Protein AF-A0A502SWU7-F1 (afdb_monomer_lite)

Structure (mmCIF, N/CA/C/O backbone):
data_AF-A0A502SWU7-F1
#
_entry.id   AF-A0A502SWU7-F1
#
loop_
_atom_site.group_PDB
_atom_site.id
_atom_site.type_symbol
_atom_site.label_atom_id
_atom_site.label_alt_id
_atom_site.label_comp_id
_atom_site.label_asym_id
_atom_site.label_entity_id
_atom_site.label_seq_id
_atom_site.pdbx_PDB_ins_code
_atom_site.Cartn_x
_atom_site.Cartn_y
_atom_site.Cartn_z
_atom_site.occupancy
_atom_site.B_iso_or_equiv
_atom_site.auth_seq_id
_atom_site.auth_comp_id
_atom_site.auth_asym_id
_atom_site.auth_atom_id
_atom_site.pdbx_PDB_model_num
ATOM 1 N N . MET A 1 1 ? -10.824 -10.413 3.130 1.00 49.72 1 MET A N 1
ATOM 2 C CA . MET A 1 1 ? -9.818 -9.596 3.843 1.00 49.72 1 MET A CA 1
ATOM 3 C C . MET A 1 1 ? -8.625 -9.209 2.957 1.00 49.72 1 MET A C 1
ATOM 5 O O . MET A 1 1 ? -8.436 -8.020 2.782 1.00 49.72 1 MET A O 1
ATOM 9 N N . LEU A 1 2 ? -7.938 -10.122 2.245 1.0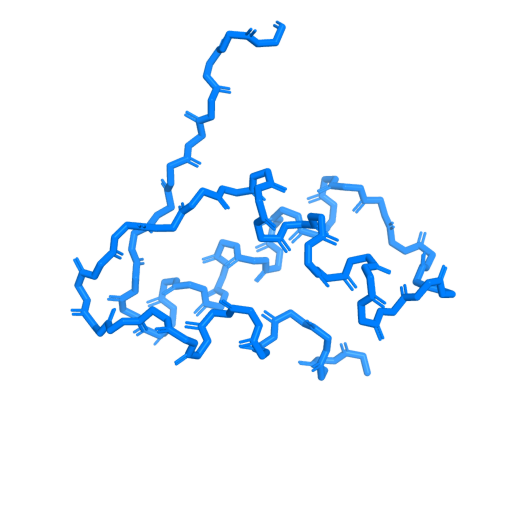0 54.09 2 LEU A N 1
ATOM 10 C CA . LEU A 1 2 ? -6.901 -9.800 1.216 1.00 54.09 2 LEU A CA 1
ATOM 11 C C . LEU A 1 2 ? -7.354 -8.918 0.022 1.00 54.09 2 LEU A C 1
ATOM 13 O O . LEU A 1 2 ? -6.551 -8.525 -0.817 1.00 54.09 2 LEU A O 1
ATOM 17 N N . ARG A 1 3 ? -8.656 -8.642 -0.114 1.00 61.12 3 ARG A N 1
ATOM 18 C CA . ARG A 1 3 ? -9.219 -7.967 -1.294 1.00 61.12 3 ARG A CA 1
ATOM 19 C C . ARG A 1 3 ? -9.076 -6.445 -1.280 1.00 61.12 3 ARG A C 1
ATOM 21 O O . ARG A 1 3 ? -9.189 -5.867 -2.351 1.00 61.12 3 ARG A O 1
ATOM 28 N N . ALA A 1 4 ? -8.860 -5.810 -0.127 1.00 65.25 4 ALA A N 1
ATOM 29 C CA . ALA A 1 4 ? -8.912 -4.347 -0.024 1.00 65.25 4 ALA A CA 1
ATOM 30 C C . ALA A 1 4 ? -7.567 -3.654 -0.306 1.00 65.25 4 ALA A C 1
ATOM 32 O O . ALA A 1 4 ? -7.557 -2.559 -0.855 1.00 65.25 4 ALA A O 1
ATOM 33 N N . THR A 1 5 ? -6.434 -4.294 0.009 1.00 64.25 5 THR A N 1
ATOM 34 C CA . THR A 1 5 ? -5.081 -3.728 -0.182 1.00 64.25 5 THR A CA 1
ATOM 35 C C . THR A 1 5 ? -4.563 -3.846 -1.611 1.00 64.25 5 THR A C 1
ATOM 37 O O . THR A 1 5 ? -3.754 -3.038 -2.055 1.00 64.25 5 THR A O 1
ATOM 40 N N . ARG A 1 6 ? -5.041 -4.846 -2.352 1.00 72.62 6 ARG A N 1
ATOM 41 C CA . ARG A 1 6 ? -4.577 -5.151 -3.709 1.00 72.62 6 ARG A CA 1
ATOM 42 C C . ARG A 1 6 ? -4.997 -4.123 -4.771 1.00 72.62 6 ARG A C 1
ATOM 44 O O . ARG A 1 6 ? -4.142 -3.740 -5.563 1.00 72.62 6 ARG A O 1
ATOM 51 N N . PRO A 1 7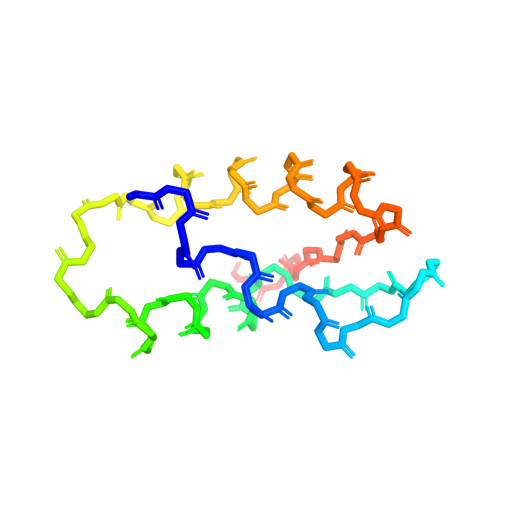 ? -6.261 -3.659 -4.826 1.00 75.69 7 PRO A N 1
ATOM 52 C CA . PRO A 1 7 ? -6.715 -2.755 -5.881 1.00 75.69 7 PRO A CA 1
ATOM 53 C C . PRO A 1 7 ? -5.923 -1.439 -5.965 1.00 75.69 7 PRO A C 1
ATOM 55 O O . PRO A 1 7 ? -5.512 -1.104 -7.075 1.00 75.69 7 PRO A O 1
ATOM 58 N N . PRO A 1 8 ? -5.610 -0.742 -4.851 1.00 74.88 8 PRO A N 1
ATOM 59 C CA . PRO A 1 8 ? -4.785 0.471 -4.891 1.00 74.88 8 PRO A CA 1
ATOM 60 C C . PRO A 1 8 ? -3.361 0.255 -5.419 1.00 74.88 8 PRO A C 1
ATOM 62 O O . PRO A 1 8 ? -2.756 1.170 -5.963 1.00 74.88 8 PRO A O 1
ATOM 65 N N . LEU A 1 9 ? -2.812 -0.954 -5.271 1.00 79.19 9 LEU A N 1
ATOM 66 C CA . LEU A 1 9 ? -1.463 -1.283 -5.738 1.00 79.19 9 LEU A CA 1
ATOM 67 C C . LEU A 1 9 ? -1.439 -1.716 -7.208 1.00 79.19 9 LEU A C 1
ATOM 69 O O . LEU A 1 9 ? -0.408 -1.598 -7.871 1.00 79.19 9 LEU A O 1
ATOM 73 N N . LEU A 1 10 ? -2.556 -2.212 -7.745 1.00 81.00 10 LEU A N 1
ATOM 74 C CA . LEU A 1 10 ? -2.647 -2.674 -9.133 1.00 81.00 10 LEU A CA 1
ATOM 75 C C . LEU A 1 10 ? -2.673 -1.530 -10.155 1.00 81.00 10 LEU A C 1
ATOM 77 O O . LEU A 1 10 ? -2.345 -1.774 -11.313 1.00 81.00 10 LEU A O 1
ATOM 81 N N . SER A 1 11 ? -3.010 -0.303 -9.746 1.00 82.44 11 SER A N 1
ATOM 82 C CA . SER A 1 11 ? -2.942 0.873 -10.624 1.00 82.44 11 SER A CA 1
ATOM 83 C C . SER A 1 11 ? -1.514 1.343 -10.910 1.00 82.44 11 SER A C 1
ATOM 85 O O . SER A 1 11 ? -1.293 1.982 -11.933 1.00 82.44 11 SER A O 1
ATOM 87 N N . ALA A 1 12 ? -0.556 1.020 -10.037 1.00 87.12 12 ALA A N 1
ATOM 88 C CA . ALA A 1 12 ? 0.854 1.360 -10.212 1.00 87.12 12 ALA A CA 1
ATOM 89 C C . ALA A 1 12 ? 1.569 0.316 -11.093 1.00 87.12 12 ALA A C 1
ATOM 91 O O . ALA A 1 12 ? 1.422 -0.880 -10.819 1.00 87.12 12 ALA A O 1
ATOM 92 N N . PRO A 1 13 ? 2.339 0.686 -12.135 1.00 90.25 13 PRO A N 1
ATOM 93 C CA . PRO A 1 13 ? 3.145 -0.262 -12.899 1.00 90.25 13 PRO A CA 1
ATOM 94 C C . PRO A 1 13 ? 4.247 -0.939 -12.069 1.00 90.25 13 PRO A C 1
ATOM 96 O O . PRO A 1 13 ? 4.6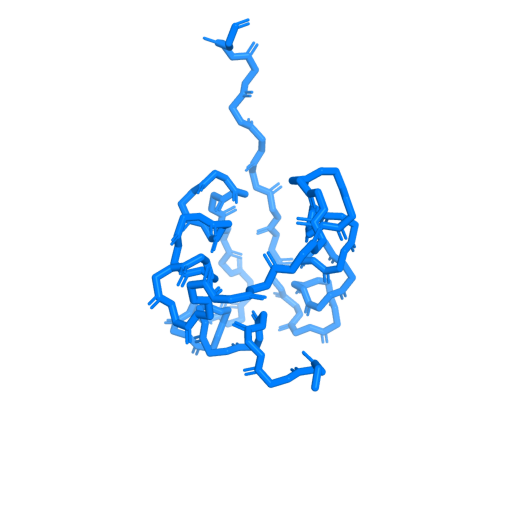19 -0.504 -10.979 1.00 90.25 13 PRO A O 1
ATOM 99 N N . PHE A 1 14 ? 4.805 -2.025 -12.610 1.00 92.31 14 PHE A N 1
ATOM 100 C CA . PHE A 1 14 ? 5.988 -2.667 -12.033 1.00 92.31 14 PHE A CA 1
ATOM 101 C C . PHE A 1 14 ? 7.170 -1.686 -11.992 1.00 92.31 14 PHE A C 1
ATOM 103 O O . PHE A 1 14 ? 7.423 -0.979 -12.966 1.00 92.31 14 PHE A O 1
ATOM 110 N N . GLY A 1 15 ? 7.905 -1.673 -10.881 1.00 94.00 15 GLY A N 1
ATOM 111 C CA . GLY A 1 15 ? 9.042 -0.783 -10.652 1.00 94.00 15 GLY A CA 1
ATOM 112 C C . GLY A 1 15 ? 8.669 0.644 -10.241 1.00 94.00 15 GLY A C 1
ATOM 113 O O . GLY A 1 15 ? 9.571 1.444 -10.007 1.00 94.00 15 GLY A O 1
ATOM 114 N N . GLU A 1 16 ? 7.379 0.979 -10.133 1.00 94.62 16 GLU A N 1
ATOM 115 C CA . GLU A 1 16 ? 6.944 2.294 -9.655 1.00 94.62 16 GLU A CA 1
ATOM 116 C C . GLU A 1 16 ? 6.998 2.392 -8.121 1.00 94.62 16 GLU A C 1
ATOM 118 O O . GLU A 1 16 ? 6.910 1.392 -7.400 1.00 94.62 16 GLU A O 1
ATOM 123 N N . THR A 1 17 ? 7.120 3.621 -7.624 1.00 93.88 17 THR A N 1
ATOM 124 C CA . THR A 1 17 ? 7.008 3.965 -6.207 1.00 93.88 17 THR A CA 1
ATOM 125 C C . THR A 1 17 ? 5.584 4.401 -5.871 1.00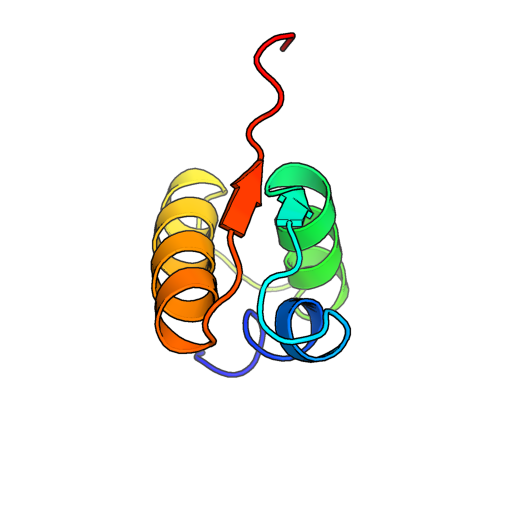 93.88 17 THR A C 1
ATOM 127 O O . THR A 1 17 ? 5.060 5.332 -6.477 1.00 93.88 17 THR A O 1
ATOM 130 N N . VAL A 1 18 ? 4.985 3.796 -4.846 1.00 93.06 18 VAL A N 1
ATOM 131 C CA . VAL A 1 18 ? 3.682 4.197 -4.297 1.00 93.06 18 VAL A CA 1
ATOM 132 C C . VAL A 1 18 ? 3.841 4.873 -2.936 1.00 93.06 18 VAL A C 1
ATOM 134 O O . VAL A 1 18 ? 4.698 4.498 -2.139 1.00 93.06 18 VAL A O 1
ATOM 137 N N . SER A 1 19 ? 2.998 5.863 -2.637 1.00 94.00 19 SER A N 1
ATOM 138 C CA . SER A 1 19 ? 2.943 6.471 -1.300 1.00 94.00 19 SER A CA 1
ATOM 139 C C . SER A 1 19 ? 2.159 5.576 -0.344 1.00 94.00 19 SER A C 1
ATOM 141 O O . SER A 1 19 ? 1.010 5.223 -0.627 1.00 94.00 19 SER A O 1
ATOM 143 N N . ILE A 1 20 ? 2.740 5.253 0.814 1.00 93.56 20 ILE A N 1
ATOM 144 C CA . ILE A 1 20 ? 2.060 4.453 1.840 1.00 93.56 20 ILE A CA 1
ATOM 145 C C . ILE A 1 20 ? 0.775 5.129 2.331 1.00 93.56 20 ILE A C 1
ATOM 147 O O . ILE A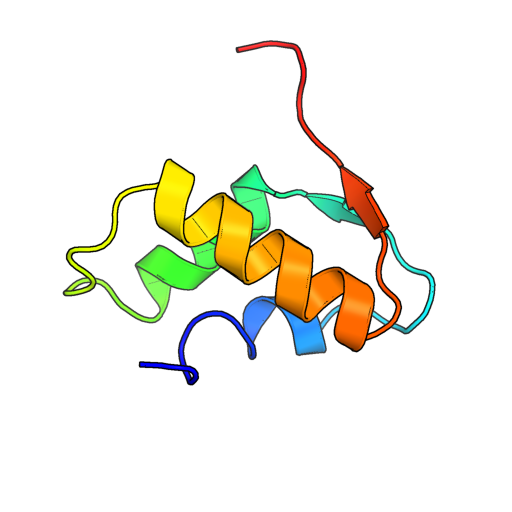 1 20 ? -0.276 4.496 2.399 1.00 93.56 20 ILE A O 1
ATOM 151 N N . LYS A 1 21 ? 0.828 6.445 2.560 1.00 93.62 21 LYS A N 1
ATOM 152 C CA . LYS A 1 21 ? -0.294 7.249 3.053 1.00 93.62 21 LYS A CA 1
ATOM 153 C C . LYS A 1 21 ? -1.441 7.290 2.049 1.00 93.62 21 LYS A C 1
ATOM 155 O O . LYS A 1 21 ? -2.585 7.017 2.408 1.00 93.62 21 LYS A O 1
ATOM 160 N N . ALA A 1 22 ? -1.134 7.567 0.780 1.00 93.44 22 ALA A N 1
ATOM 161 C CA . ALA A 1 22 ? -2.142 7.567 -0.281 1.00 93.44 22 ALA A CA 1
ATOM 162 C C . ALA A 1 22 ? -2.761 6.174 -0.470 1.00 93.44 22 ALA A C 1
ATOM 164 O O . ALA A 1 22 ? -3.971 6.045 -0.658 1.00 93.44 22 ALA A O 1
ATOM 165 N N . THR A 1 23 ? -1.942 5.125 -0.360 1.00 94.38 23 THR A N 1
ATOM 166 C CA . THR A 1 23 ? -2.405 3.742 -0.484 1.00 94.38 23 THR A CA 1
ATOM 167 C C . THR A 1 23 ? -3.339 3.370 0.665 1.00 94.38 23 THR A C 1
ATOM 169 O O . THR A 1 23 ? -4.428 2.866 0.408 1.00 94.38 23 THR A O 1
ATOM 172 N N . ILE A 1 24 ? -2.983 3.665 1.919 1.00 93.81 24 ILE A N 1
ATOM 173 C CA . ILE A 1 24 ? -3.842 3.400 3.086 1.00 93.81 24 ILE A CA 1
ATOM 174 C C . ILE A 1 24 ? -5.157 4.176 2.984 1.00 93.81 24 ILE A C 1
ATOM 176 O O . ILE A 1 24 ? -6.220 3.597 3.206 1.00 93.81 24 ILE A O 1
ATOM 180 N N . ALA A 1 25 ? -5.115 5.447 2.572 1.00 94.00 25 ALA A N 1
ATOM 181 C CA . ALA A 1 25 ? -6.325 6.232 2.342 1.00 94.00 25 ALA A CA 1
ATOM 182 C C . ALA A 1 25 ? -7.250 5.565 1.306 1.00 94.00 25 ALA A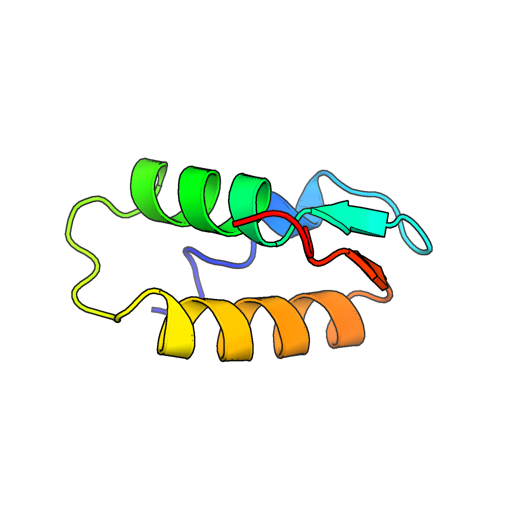 C 1
ATOM 184 O O . ALA A 1 25 ? -8.452 5.441 1.542 1.00 94.00 25 ALA A O 1
ATOM 185 N N . ALA A 1 26 ? -6.697 5.063 0.197 1.00 93.75 26 ALA A N 1
ATOM 186 C CA . ALA A 1 26 ? -7.464 4.324 -0.804 1.00 93.75 26 ALA A CA 1
ATOM 187 C C . ALA A 1 26 ? -8.021 2.997 -0.254 1.00 93.75 26 ALA A C 1
ATOM 189 O O . ALA A 1 26 ? -9.173 2.655 -0.518 1.00 93.75 26 ALA A O 1
ATOM 190 N N . VAL A 1 27 ? -7.248 2.267 0.558 1.00 92.94 27 VAL A N 1
ATOM 191 C CA . VAL A 1 27 ? -7.713 1.040 1.229 1.00 92.94 27 VAL A CA 1
ATOM 192 C C . VAL A 1 27 ? -8.910 1.326 2.137 1.00 92.94 27 VAL A C 1
ATOM 194 O O . VAL A 1 27 ? -9.899 0.598 2.078 1.00 92.94 27 VAL A O 1
ATOM 197 N N . ARG A 1 28 ? -8.863 2.404 2.928 1.00 93.00 28 ARG A N 1
ATOM 198 C CA . ARG A 1 28 ? -9.969 2.828 3.804 1.00 93.00 28 ARG A CA 1
ATOM 199 C C . ARG A 1 28 ? -11.212 3.242 3.026 1.00 93.00 28 ARG A C 1
ATOM 201 O O . ARG A 1 28 ? -12.317 2.921 3.441 1.00 93.00 28 ARG A O 1
ATOM 208 N N . GLN A 1 29 ? -11.044 3.909 1.886 1.00 92.62 29 GLN A N 1
ATOM 209 C CA . GLN A 1 29 ? -12.169 4.258 1.013 1.00 92.62 29 GLN A CA 1
ATOM 210 C C . GLN A 1 29 ? -12.846 3.015 0.420 1.00 92.62 29 GLN A C 1
ATOM 212 O O . GLN A 1 29 ? -14.068 2.977 0.303 1.00 92.62 29 GLN A O 1
ATOM 217 N N . LEU A 1 30 ? -12.067 1.989 0.065 1.00 90.44 30 LEU A N 1
ATOM 218 C CA . LEU A 1 30 ? -12.588 0.728 -0.473 1.00 90.44 30 LEU A CA 1
ATOM 219 C C . LEU A 1 30 ? -13.178 -0.195 0.603 1.00 90.44 30 LEU A C 1
ATOM 221 O O . LEU A 1 30 ? -14.007 -1.048 0.288 1.00 90.44 30 LEU A O 1
ATOM 225 N N . GLY A 1 31 ? -12.735 -0.055 1.851 1.00 89.81 31 GLY A N 1
ATOM 226 C CA . GLY A 1 31 ? -13.175 -0.849 2.993 1.00 89.81 31 GLY A CA 1
ATOM 227 C C . GLY A 1 31 ? -13.423 0.028 4.220 1.00 89.81 31 GLY A C 1
ATOM 228 O O . GLY A 1 31 ? -12.605 -0.003 5.139 1.00 89.81 31 GLY A O 1
ATOM 229 N N . PRO A 1 32 ? -14.532 0.790 4.262 1.00 89.12 32 PRO A N 1
ATOM 230 C CA . PRO A 1 32 ? -14.831 1.685 5.381 1.00 89.12 32 PRO A CA 1
ATOM 231 C C . PRO A 1 32 ? -15.035 0.939 6.708 1.00 89.12 32 PRO A C 1
ATOM 233 O O . PRO A 1 32 ? -14.765 1.497 7.765 1.00 89.12 32 PRO A O 1
ATOM 236 N N . ASP A 1 33 ? -15.435 -0.334 6.648 1.00 92.44 33 ASP A N 1
ATOM 237 C CA . ASP A 1 33 ? -15.659 -1.188 7.821 1.00 92.44 33 ASP A CA 1
ATOM 238 C C . ASP A 1 33 ? -14.403 -1.967 8.263 1.00 92.44 33 ASP A C 1
ATOM 240 O O . ASP A 1 33 ? -14.487 -2.846 9.123 1.00 92.44 33 ASP A O 1
ATOM 244 N N . LEU A 1 34 ? -13.234 -1.709 7.659 1.00 89.88 34 LEU A N 1
ATOM 245 C CA . LEU A 1 34 ? -11.983 -2.352 8.070 1.00 89.88 34 LEU A CA 1
ATOM 246 C C . LEU A 1 34 ? -11.610 -1.922 9.491 1.00 89.88 34 LEU A C 1
ATOM 248 O O . LEU A 1 34 ? -11.447 -0.733 9.769 1.00 89.88 34 LEU A O 1
ATOM 252 N N . THR A 1 35 ? -11.426 -2.900 10.374 1.00 94.69 35 THR A N 1
ATOM 253 C CA . THR A 1 35 ? -11.083 -2.683 11.786 1.00 94.69 35 THR A CA 1
ATOM 254 C C . THR A 1 35 ? -9.581 -2.658 12.037 1.00 94.69 35 THR A C 1
ATOM 256 O O . THR A 1 35 ? -9.158 -2.279 13.124 1.00 94.69 35 THR A O 1
ATOM 259 N N . GLU A 1 36 ? -8.776 -3.088 11.063 1.00 94.69 36 GLU A N 1
ATOM 260 C CA . GLU A 1 36 ? -7.318 -3.027 11.138 1.00 94.69 36 GLU A CA 1
ATOM 261 C C . GLU A 1 36 ? -6.845 -1.602 11.414 1.00 94.69 36 GLU A C 1
ATOM 263 O O . GLU A 1 36 ? -7.444 -0.637 10.946 1.00 94.69 36 GLU A O 1
ATOM 268 N N . THR A 1 37 ? -5.754 -1.464 12.151 1.00 94.69 37 THR A N 1
ATOM 269 C CA . THR A 1 37 ? -5.050 -0.201 12.388 1.00 94.69 37 THR A CA 1
ATOM 270 C C . THR A 1 37 ? -4.224 0.209 11.169 1.00 94.69 37 THR A C 1
ATOM 272 O O . THR A 1 37 ? -3.902 -0.613 10.311 1.00 94.69 37 THR A O 1
ATOM 275 N N . ASP A 1 38 ? -3.824 1.478 11.091 1.00 93.12 38 ASP A N 1
ATOM 276 C CA . ASP A 1 38 ? -2.963 1.940 9.993 1.00 93.12 38 ASP A CA 1
ATOM 277 C C . ASP A 1 38 ? -1.576 1.276 10.017 1.00 93.12 38 ASP A C 1
ATOM 279 O O . ASP A 1 38 ? -1.000 1.041 8.956 1.00 93.12 38 ASP A O 1
ATOM 283 N N . CYS A 1 39 ? -1.067 0.877 11.189 1.00 93.94 39 CYS A N 1
ATOM 284 C CA . CYS A 1 39 ? 0.156 0.075 11.300 1.00 93.94 39 CYS A CA 1
ATOM 285 C C . CYS A 1 39 ? -0.017 -1.314 10.664 1.00 93.94 39 CYS A C 1
ATOM 287 O O . CYS A 1 39 ? 0.790 -1.718 9.830 1.00 93.94 39 CYS A O 1
ATOM 289 N N . GLU A 1 40 ? -1.104 -2.022 10.983 1.00 95.19 40 GLU A N 1
ATOM 290 C CA . GLU A 1 40 ? -1.394 -3.335 10.387 1.00 95.19 40 GLU A CA 1
ATOM 291 C C . GLU A 1 40 ? -1.645 -3.232 8.875 1.00 95.19 40 GLU A C 1
ATOM 293 O O . GLU A 1 40 ? -1.232 -4.100 8.102 1.00 95.19 40 GLU A O 1
ATOM 298 N N . LEU A 1 41 ? -2.304 -2.160 8.424 1.00 93.75 41 LEU A N 1
ATOM 299 C CA . LEU A 1 41 ? -2.470 -1.887 6.997 1.00 93.75 41 LEU A CA 1
ATOM 300 C C . LEU A 1 41 ? -1.135 -1.555 6.325 1.00 93.75 41 LEU A C 1
ATOM 302 O O . LEU A 1 41 ? -0.911 -2.004 5.203 1.00 93.75 41 LEU A O 1
ATOM 306 N N . THR A 1 42 ? -0.240 -0.838 7.006 1.00 94.25 42 THR A N 1
ATOM 307 C CA . THR A 1 42 ? 1.105 -0.526 6.510 1.00 94.25 42 THR A CA 1
ATOM 308 C C . THR A 1 42 ? 1.893 -1.799 6.237 1.00 94.25 42 THR A C 1
ATOM 310 O O . THR A 1 42 ? 2.395 -1.976 5.128 1.00 94.25 42 THR A O 1
ATOM 313 N N . GLU A 1 43 ? 1.957 -2.718 7.202 1.00 93.88 43 GLU A N 1
ATOM 314 C CA . GLU A 1 43 ? 2.663 -3.996 7.042 1.00 93.88 43 GLU A CA 1
ATOM 315 C C . GLU A 1 43 ? 2.129 -4.797 5.848 1.00 93.88 43 GLU A C 1
ATOM 317 O O . GLU A 1 43 ? 2.895 -5.312 5.028 1.00 93.88 43 GLU A O 1
ATOM 322 N N . ARG A 1 44 ? 0.801 -4.853 5.697 1.00 93.19 44 ARG A N 1
ATOM 323 C CA . ARG A 1 44 ? 0.157 -5.572 4.589 1.00 93.19 44 ARG A CA 1
ATOM 324 C C . ARG A 1 44 ? 0.406 -4.908 3.239 1.00 93.19 44 ARG A C 1
ATOM 326 O O . ARG A 1 44 ? 0.675 -5.607 2.264 1.00 93.19 44 ARG A O 1
ATOM 333 N N . VAL A 1 45 ? 0.317 -3.580 3.168 1.00 93.19 45 VAL A N 1
ATOM 334 C CA . VAL A 1 45 ? 0.604 -2.821 1.943 1.00 93.19 45 VAL A CA 1
ATOM 335 C C . VAL A 1 45 ? 2.064 -3.000 1.538 1.00 93.19 45 VAL A C 1
ATOM 337 O O . VAL A 1 45 ? 2.325 -3.253 0.366 1.00 93.19 45 VAL A O 1
ATOM 340 N N . MET A 1 46 ? 2.999 -2.942 2.489 1.00 93.44 46 MET A N 1
ATOM 341 C CA . MET A 1 46 ? 4.422 -3.194 2.247 1.00 93.44 46 MET A CA 1
ATOM 342 C C . MET A 1 46 ? 4.650 -4.578 1.639 1.00 93.44 46 MET A C 1
ATOM 344 O O . MET A 1 46 ? 5.308 -4.697 0.605 1.00 93.44 46 MET A O 1
ATOM 348 N N . PHE A 1 47 ? 4.068 -5.617 2.242 1.00 93.81 47 PHE A N 1
ATOM 349 C CA . PHE A 1 47 ? 4.199 -6.987 1.753 1.00 93.81 47 PHE A CA 1
ATOM 350 C C . PHE A 1 47 ? 3.663 -7.147 0.322 1.00 93.81 47 PHE A C 1
ATOM 352 O O . PHE A 1 47 ? 4.358 -7.671 -0.550 1.00 93.81 47 PHE A O 1
ATOM 359 N N . GLU A 1 48 ? 2.449 -6.660 0.055 1.00 92.94 48 GLU A N 1
ATOM 360 C CA . GLU A 1 48 ? 1.828 -6.751 -1.273 1.00 92.94 48 GLU A CA 1
ATOM 361 C C . GLU A 1 48 ? 2.570 -5.905 -2.316 1.00 92.94 48 GLU A C 1
ATOM 363 O O . GLU A 1 48 ? 2.760 -6.360 -3.442 1.00 92.94 48 GLU A O 1
ATOM 368 N N . ALA A 1 49 ? 3.032 -4.701 -1.964 1.00 92.81 49 ALA A N 1
ATOM 369 C CA . ALA A 1 49 ? 3.791 -3.845 -2.871 1.00 92.81 49 ALA A CA 1
ATOM 370 C C . ALA A 1 49 ? 5.088 -4.530 -3.318 1.00 92.81 49 ALA A C 1
ATOM 372 O O . ALA A 1 49 ? 5.343 -4.607 -4.519 1.00 92.81 49 ALA A O 1
ATOM 373 N N . ILE A 1 50 ? 5.845 -5.112 -2.379 1.00 91.06 50 ILE A N 1
ATOM 374 C CA . ILE A 1 50 ? 7.071 -5.867 -2.677 1.00 91.06 50 ILE A CA 1
ATOM 375 C C . ILE A 1 50 ? 6.756 -7.086 -3.548 1.00 91.06 50 ILE A C 1
ATOM 377 O O . ILE A 1 50 ? 7.422 -7.303 -4.560 1.00 91.06 50 ILE A O 1
ATOM 381 N N . PHE A 1 51 ? 5.721 -7.858 -3.200 1.00 93.19 51 PHE A N 1
ATOM 382 C CA . PHE A 1 51 ? 5.306 -9.029 -3.979 1.00 93.19 51 PHE A CA 1
ATOM 383 C C . PHE A 1 51 ? 4.926 -8.663 -5.420 1.00 93.19 51 PHE A C 1
ATOM 385 O O . PHE A 1 51 ? 5.202 -9.402 -6.363 1.00 93.19 51 PHE A O 1
ATOM 392 N N . LEU A 1 52 ? 4.313 -7.496 -5.598 1.00 92.44 52 LEU A N 1
ATOM 393 C CA . LEU A 1 52 ? 3.934 -6.948 -6.891 1.00 92.44 52 LEU A CA 1
ATOM 394 C C . LEU A 1 52 ? 5.090 -6.200 -7.590 1.00 92.44 52 LEU A C 1
ATOM 396 O O . LEU A 1 52 ? 4.905 -5.700 -8.700 1.00 92.44 52 LEU A O 1
ATOM 400 N N . GLY A 1 53 ? 6.275 -6.106 -6.984 1.00 94.62 53 GLY A N 1
ATOM 401 C CA . GLY A 1 53 ? 7.434 -5.420 -7.558 1.00 94.62 53 GLY A CA 1
ATOM 402 C C . GLY A 1 53 ? 7.297 -3.897 -7.618 1.00 94.62 53 GLY A C 1
ATOM 403 O O . GLY A 1 53 ? 7.783 -3.283 -8.564 1.00 94.62 53 GLY A O 1
ATOM 404 N N . ARG A 1 54 ? 6.608 -3.290 -6.647 1.00 94.38 54 ARG A N 1
ATOM 405 C CA . ARG A 1 54 ? 6.580 -1.837 -6.418 1.00 94.38 54 ARG A CA 1
ATOM 406 C C . ARG A 1 54 ? 7.485 -1.461 -5.247 1.00 94.38 54 ARG A C 1
ATOM 408 O O . ARG A 1 54 ? 7.721 -2.262 -4.342 1.00 94.38 54 ARG A O 1
ATOM 415 N N . PHE A 1 55 ? 7.931 -0.212 -5.238 1.00 93.19 55 PHE A N 1
ATOM 416 C CA . PHE A 1 55 ? 8.601 0.407 -4.098 1.00 93.19 55 PHE A CA 1
ATOM 417 C C . PHE A 1 55 ? 7.593 1.203 -3.268 1.00 93.19 55 PHE A C 1
ATOM 419 O O . PHE A 1 55 ? 6.605 1.706 -3.798 1.00 93.19 55 PHE A O 1
ATOM 426 N N . VAL A 1 56 ? 7.838 1.339 -1.967 1.00 93.06 56 VAL A N 1
ATOM 427 C CA . VAL A 1 56 ? 6.969 2.110 -1.070 1.00 93.06 56 VAL A CA 1
ATOM 428 C C . VAL A 1 56 ? 7.729 3.320 -0.547 1.00 93.06 56 VAL A C 1
ATOM 430 O O . VAL A 1 56 ? 8.827 3.185 -0.011 1.00 93.06 56 VAL A O 1
ATOM 433 N N . ALA A 1 57 ? 7.133 4.500 -0.696 1.00 94.00 57 ALA A N 1
ATOM 434 C CA . ALA A 1 57 ? 7.610 5.736 -0.100 1.00 94.00 57 ALA A CA 1
ATOM 435 C C . ALA A 1 57 ? 6.851 6.031 1.197 1.00 94.00 57 ALA A C 1
ATOM 437 O O . ALA A 1 57 ? 5.614 6.053 1.221 1.00 94.00 57 ALA A O 1
ATOM 438 N N . PHE A 1 58 ? 7.617 6.309 2.249 1.00 90.19 58 PHE A N 1
ATOM 439 C CA . PHE A 1 58 ? 7.127 6.867 3.502 1.00 90.19 58 PHE A CA 1
ATOM 440 C C . PHE A 1 58 ? 7.330 8.376 3.479 1.00 90.19 58 PHE A C 1
ATOM 442 O O . PHE A 1 58 ? 8.409 8.852 3.123 1.00 90.19 58 PHE A O 1
ATOM 449 N N . ASP A 1 59 ? 6.291 9.116 3.853 1.00 82.56 59 ASP A N 1
ATOM 450 C CA . ASP A 1 59 ? 6.461 10.523 4.182 1.00 82.56 59 ASP A CA 1
ATOM 451 C C . ASP A 1 59 ? 7.079 10.597 5.583 1.00 82.56 59 ASP A C 1
ATOM 453 O O . ASP A 1 59 ? 6.544 10.023 6.528 1.00 82.56 59 ASP A O 1
ATOM 457 N N . LEU A 1 60 ? 8.250 11.220 5.691 1.00 76.44 60 LEU A N 1
ATOM 458 C CA . LEU A 1 60 ? 8.985 11.370 6.951 1.00 76.44 60 LEU A CA 1
ATOM 459 C C . LEU A 1 60 ? 8.505 12.581 7.761 1.00 76.44 60 LEU A C 1
ATOM 461 O O . LEU A 1 60 ? 8.969 12.769 8.882 1.00 76.44 60 LEU A O 1
ATOM 465 N N . HIS A 1 61 ? 7.631 13.414 7.192 1.00 69.44 61 HIS A N 1
ATOM 466 C CA . HIS A 1 61 ? 7.289 14.731 7.721 1.00 69.44 61 HIS A CA 1
ATOM 467 C C . HIS A 1 61 ? 5.910 14.799 8.399 1.00 69.44 61 HIS A C 1
ATOM 469 O O . HIS A 1 61 ? 5.204 15.802 8.268 1.00 69.44 61 HIS A O 1
ATOM 475 N N . GLU A 1 62 ? 5.538 13.755 9.143 1.00 53.12 62 GLU A N 1
ATOM 476 C CA . GLU A 1 62 ? 4.409 13.811 10.089 1.00 53.12 62 GLU A CA 1
ATOM 477 C C . GLU A 1 62 ? 4.828 14.319 11.474 1.00 53.12 62 GLU A C 1
ATOM 479 O O . GLU A 1 62 ? 5.897 13.897 11.975 1.00 53.12 62 GLU A O 1
#

Foldseek 3Di:
DLPLQQPLLVVDDAAEEDELVVSVVSSCVSPVPDPDDSVRSSVSNCVNCVVRRYHYDYDPPD

Sequence (62 aa):
MLRATRPPLLSAPFGETVSIKATIAAVRQLGPDLTETDCELTERVMFEAIFLGRFVAFDLHE

Secondary structure (DSSP, 8-state):
-TTTTHHHHHTSPTT-EEEHHHHHHHHHHH-TT----HHHHHHHHHHHHHHTT-EEEPP---

Radius of gyration: 10.82 Å; chains: 1; bounding box: 25×24×25 Å

pLDDT: mean 87.28, std 11.45, range [49.72, 95.19]